Protein AF-A0A3M7HKZ9-F1 (afdb_monomer)

pLDDT: mean 71.62, std 13.03, range [44.84, 89.75]

Radius of gyration: 19.52 Å; Cα contacts (8 Å, |Δi|>4): 87; chains: 1; bounding box: 61×34×51 Å

InterPro domains:
  IPR010699 Protein of unknown function DUF1275 [PF06912] (2-138)

Structure (mmCIF, N/CA/C/O backbone):
data_AF-A0A3M7HKZ9-F1
#
_entry.id   AF-A0A3M7HKZ9-F1
#
loop_
_atom_site.group_PDB
_atom_site.id
_atom_site.typ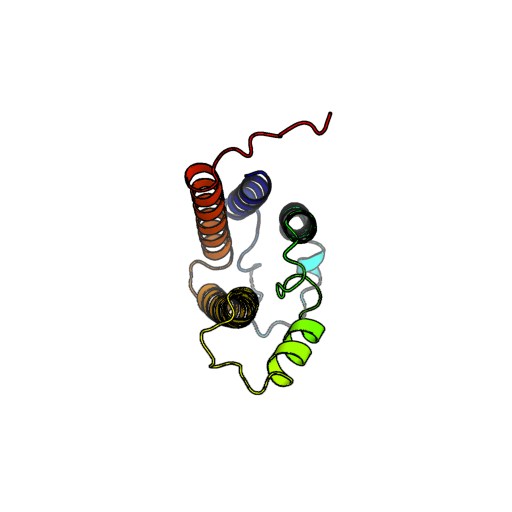e_symbol
_atom_site.label_atom_id
_atom_site.label_alt_id
_atom_site.label_comp_id
_atom_site.label_asym_id
_atom_site.label_entity_id
_atom_site.label_seq_id
_atom_site.pdbx_PDB_ins_code
_atom_site.Cartn_x
_atom_site.Cartn_y
_atom_site.Cartn_z
_atom_site.occupancy
_atom_site.B_iso_or_equiv
_atom_site.auth_seq_id
_atom_site.auth_comp_id
_atom_site.auth_asym_id
_atom_site.auth_atom_id
_atom_site.pdbx_PDB_model_num
ATOM 1 N N . MET A 1 1 ? -11.465 2.543 -6.628 1.00 74.06 1 MET A N 1
ATOM 2 C CA . MET A 1 1 ? -11.365 2.287 -8.085 1.00 74.06 1 MET A CA 1
ATOM 3 C C . MET A 1 1 ? -10.240 3.085 -8.743 1.00 74.06 1 MET A C 1
ATOM 5 O O . MET A 1 1 ? -9.377 2.465 -9.343 1.00 74.06 1 MET A O 1
ATOM 9 N N . ILE A 1 2 ? -10.164 4.410 -8.552 1.00 82.31 2 ILE A N 1
ATOM 10 C CA . ILE A 1 2 ? -9.102 5.270 -9.128 1.00 82.31 2 ILE A CA 1
ATOM 11 C C . ILE A 1 2 ? -7.675 4.767 -8.813 1.00 82.31 2 ILE A C 1
ATOM 13 O O . ILE A 1 2 ? -6.832 4.689 -9.697 1.00 82.31 2 ILE A O 1
ATOM 17 N N . GLN A 1 3 ? -7.416 4.331 -7.575 1.00 84.62 3 GLN A N 1
ATOM 18 C CA . GLN A 1 3 ? -6.120 3.750 -7.186 1.00 84.62 3 GLN A CA 1
ATOM 19 C C . GLN A 1 3 ? -5.728 2.499 -7.990 1.00 84.62 3 GLN A C 1
ATOM 21 O O . GLN A 1 3 ? -4.552 2.308 -8.273 1.00 84.62 3 GLN A O 1
ATOM 26 N N . ALA A 1 4 ? -6.693 1.634 -8.320 1.00 82.38 4 ALA A N 1
ATOM 27 C CA . ALA A 1 4 ? -6.429 0.421 -9.091 1.00 82.38 4 ALA A CA 1
ATOM 28 C C . 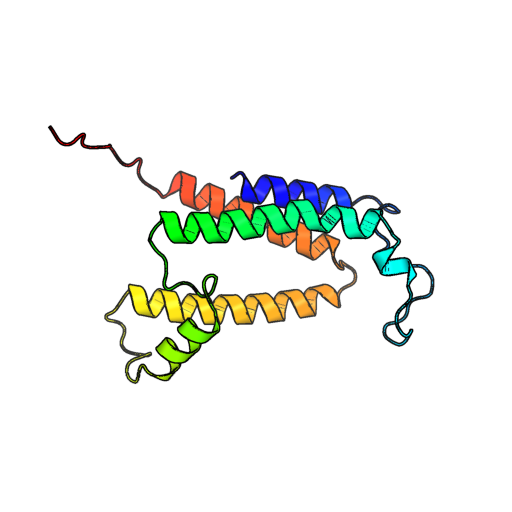ALA A 1 4 ? -6.124 0.766 -10.555 1.00 82.38 4 ALA A C 1
ATOM 30 O O . ALA A 1 4 ? -5.248 0.151 -11.145 1.00 82.38 4 ALA A O 1
ATOM 31 N N . LEU A 1 5 ? -6.770 1.800 -11.104 1.00 84.06 5 LEU A N 1
ATOM 32 C CA . LEU A 1 5 ? -6.514 2.285 -12.462 1.00 84.06 5 LEU A CA 1
ATOM 33 C C . LEU A 1 5 ? -5.076 2.794 -12.630 1.00 84.06 5 LEU A C 1
ATOM 35 O O . LEU A 1 5 ? -4.412 2.414 -13.589 1.00 84.06 5 LEU A O 1
ATOM 39 N N . PHE A 1 6 ? -4.559 3.574 -11.675 1.00 83.44 6 PHE A N 1
ATOM 40 C CA . PHE A 1 6 ? -3.154 4.006 -11.699 1.00 83.44 6 PHE A CA 1
ATOM 41 C C . PHE A 1 6 ? -2.168 2.834 -11.597 1.00 83.44 6 PHE A C 1
ATOM 43 O O . PHE A 1 6 ? -1.117 2.858 -12.231 1.00 83.44 6 PHE A O 1
ATOM 50 N N . LEU A 1 7 ? -2.519 1.792 -10.840 1.00 83.38 7 LEU A N 1
ATOM 51 C CA . LEU A 1 7 ? -1.707 0.580 -10.699 1.00 83.38 7 LEU A CA 1
ATOM 52 C C . LEU A 1 7 ? -1.712 -0.277 -11.973 1.00 83.38 7 LEU A C 1
ATOM 54 O O . LEU A 1 7 ? -0.669 -0.785 -12.365 1.00 83.38 7 LEU A O 1
ATOM 58 N N . ILE A 1 8 ? -2.862 -0.396 -12.641 1.00 84.25 8 ILE A N 1
ATOM 59 C CA . ILE A 1 8 ? -2.987 -1.076 -13.939 1.00 84.25 8 ILE A CA 1
ATOM 60 C C . ILE A 1 8 ? -2.211 -0.310 -15.012 1.00 84.25 8 ILE A C 1
ATOM 62 O O . ILE A 1 8 ? -1.514 -0.928 -15.805 1.00 84.25 8 ILE A O 1
ATOM 66 N N . LEU A 1 9 ? -2.276 1.024 -15.014 1.00 83.38 9 LEU A N 1
ATOM 67 C CA . LEU A 1 9 ? -1.484 1.860 -15.918 1.00 83.38 9 LEU A CA 1
ATOM 68 C C . LEU A 1 9 ? 0.019 1.647 -15.683 1.00 83.38 9 LEU A C 1
ATOM 70 O O . LEU A 1 9 ? 0.764 1.458 -16.639 1.00 83.38 9 LEU A O 1
ATOM 74 N N . ALA A 1 10 ? 0.457 1.605 -14.423 1.00 79.94 10 ALA A N 1
ATOM 75 C CA . ALA A 1 10 ? 1.839 1.293 -14.063 1.00 79.94 10 ALA A CA 1
ATOM 76 C C . ALA A 1 10 ? 2.260 -0.122 -14.519 1.00 79.94 10 ALA A C 1
ATOM 78 O O . ALA A 1 10 ? 3.336 -0.286 -15.087 1.00 79.94 10 ALA A O 1
ATOM 79 N N . ALA A 1 11 ? 1.403 -1.133 -14.339 1.00 78.94 11 ALA A N 1
ATOM 80 C CA . ALA A 1 11 ? 1.653 -2.500 -14.806 1.00 78.94 11 ALA A CA 1
ATOM 81 C C . ALA A 1 11 ? 1.723 -2.586 -16.342 1.00 78.94 11 ALA A C 1
ATOM 83 O O . ALA A 1 11 ? 2.626 -3.212 -16.893 1.00 78.94 11 ALA A O 1
ATOM 84 N N . ALA A 1 12 ? 0.815 -1.899 -17.039 1.00 78.62 12 ALA A N 1
ATOM 85 C CA . ALA A 1 12 ? 0.771 -1.843 -18.496 1.00 78.62 12 ALA A CA 1
ATOM 86 C C . ALA A 1 12 ? 1.987 -1.123 -19.097 1.00 78.62 12 ALA A C 1
ATOM 88 O O . ALA A 1 12 ? 2.433 -1.499 -20.173 1.00 78.62 12 ALA A O 1
ATOM 89 N N . LEU A 1 13 ? 2.552 -0.127 -18.404 1.00 73.06 13 LEU A N 1
ATOM 90 C CA . LEU A 1 13 ? 3.810 0.517 -18.800 1.00 73.06 13 LEU A CA 1
ATOM 91 C C . LEU A 1 13 ? 5.039 -0.372 -18.564 1.00 73.06 13 LEU A C 1
ATOM 93 O O . LEU A 1 13 ? 6.037 -0.214 -19.261 1.00 73.06 13 LEU A O 1
ATOM 97 N N . ALA A 1 14 ? 4.970 -1.292 -17.599 1.00 68.44 14 ALA A N 1
ATOM 98 C CA . ALA A 1 14 ? 6.061 -2.207 -17.276 1.00 68.44 14 ALA A CA 1
ATOM 99 C C . ALA A 1 14 ? 6.094 -3.475 -18.145 1.00 68.44 14 ALA A C 1
ATOM 101 O O . ALA A 1 14 ? 7.142 -4.091 -18.224 1.00 68.44 14 ALA A O 1
ATOM 102 N N . THR A 1 15 ? 4.979 -3.844 -18.786 1.00 69.62 15 THR A N 1
ATOM 103 C CA . THR A 1 15 ? 4.819 -5.093 -19.568 1.00 69.62 15 THR A CA 1
ATOM 104 C C . THR A 1 15 ? 5.541 -5.127 -20.938 1.00 69.62 15 THR A C 1
ATOM 106 O O . THR A 1 15 ? 5.896 -6.213 -21.382 1.00 69.62 15 THR A O 1
ATOM 109 N N . PRO A 1 16 ? 5.735 -4.018 -21.686 1.00 67.50 16 PRO A N 1
ATOM 110 C CA . PRO A 1 16 ? 6.367 -4.096 -23.004 1.00 67.50 16 PRO A CA 1
ATOM 111 C C . PRO A 1 16 ? 7.883 -4.337 -22.919 1.00 67.50 16 PRO A C 1
ATOM 113 O O . PRO A 1 16 ? 8.621 -3.498 -22.387 1.00 67.50 16 PRO A O 1
ATOM 116 N N . ASP A 1 17 ? 8.343 -5.432 -23.536 1.00 51.50 17 ASP A N 1
ATOM 117 C CA . ASP A 1 17 ? 9.758 -5.784 -23.696 1.00 51.50 17 ASP A CA 1
ATOM 118 C C . ASP A 1 17 ? 10.542 -4.629 -24.348 1.00 51.50 17 ASP A C 1
ATOM 120 O O . ASP A 1 17 ? 10.409 -4.339 -25.539 1.00 51.50 17 ASP A O 1
ATOM 124 N N . GLY A 1 18 ? 11.355 -3.929 -23.549 1.00 53.16 18 GLY A N 1
ATOM 125 C CA . GLY A 1 18 ? 12.231 -2.838 -24.001 1.00 53.16 18 GLY A CA 1
ATOM 126 C C . GLY A 1 18 ? 11.869 -1.433 -23.504 1.00 53.16 18 GLY A C 1
ATOM 127 O O . GLY A 1 18 ? 12.651 -0.496 -23.714 1.00 53.16 18 GLY A O 1
ATOM 128 N N . LEU A 1 19 ? 10.736 -1.248 -22.814 1.00 53.12 19 LEU A N 1
ATOM 129 C CA . LEU A 1 19 ? 10.450 0.014 -22.123 1.00 53.12 19 LEU A CA 1
ATOM 130 C C . LEU A 1 19 ? 11.107 0.054 -20.744 1.00 53.12 19 LEU A C 1
ATOM 132 O O . LEU A 1 19 ? 11.801 1.017 -20.484 1.00 53.12 19 LEU A O 1
ATOM 136 N N . ILE A 1 20 ? 11.028 -0.973 -19.902 1.00 53.62 20 ILE A N 1
ATOM 137 C CA . ILE A 1 20 ? 11.714 -0.969 -18.599 1.00 53.62 20 ILE A CA 1
ATOM 138 C C . ILE A 1 20 ? 12.666 -2.165 -18.558 1.00 53.62 20 ILE A C 1
ATOM 140 O O . ILE A 1 20 ? 12.198 -3.298 -18.491 1.00 53.62 20 ILE A O 1
ATOM 144 N N . PRO A 1 21 ? 13.996 -1.961 -18.625 1.00 55.09 21 PRO A N 1
ATOM 145 C CA . PRO A 1 21 ? 14.937 -3.056 -18.455 1.00 55.09 21 PRO A CA 1
ATOM 146 C C . PRO A 1 21 ? 14.775 -3.627 -17.043 1.00 55.09 21 PRO A C 1
ATOM 148 O O . PRO A 1 21 ? 15.223 -3.029 -16.069 1.00 55.09 21 PRO A O 1
ATOM 151 N N . GLN A 1 22 ? 14.144 -4.797 -16.931 1.00 54.44 22 GLN A N 1
ATOM 152 C CA . GLN A 1 22 ? 14.123 -5.590 -15.693 1.00 54.44 22 GLN A CA 1
ATOM 153 C C . GLN A 1 22 ? 15.541 -6.044 -15.302 1.00 54.44 22 GLN A C 1
ATOM 155 O O . GLN A 1 22 ? 15.808 -6.391 -14.154 1.00 54.44 22 GLN A O 1
ATOM 160 N N . ASN A 1 23 ? 16.451 -6.014 -16.281 1.00 53.78 23 ASN A N 1
ATOM 161 C CA . ASN A 1 23 ? 17.882 -6.205 -16.146 1.00 53.78 23 ASN A CA 1
ATOM 162 C C . ASN A 1 23 ? 18.588 -5.351 -17.224 1.00 53.78 23 ASN A C 1
ATOM 164 O O . ASN A 1 23 ? 18.701 -5.802 -18.369 1.00 53.78 23 ASN A O 1
ATOM 168 N N . PRO A 1 24 ? 18.996 -4.100 -16.934 1.00 51.50 24 PRO A N 1
ATOM 169 C CA . PRO A 1 24 ? 19.810 -3.315 -17.859 1.00 51.50 24 PRO A CA 1
ATOM 170 C C . PRO A 1 24 ? 21.059 -4.130 -18.201 1.00 51.50 24 PRO A C 1
ATOM 172 O O . PRO A 1 24 ? 21.725 -4.635 -17.294 1.00 51.50 24 PRO A O 1
ATOM 175 N N . GLY A 1 25 ? 21.330 -4.325 -19.493 1.00 44.84 25 GLY A N 1
ATOM 176 C CA . GLY A 1 25 ? 22.360 -5.242 -19.984 1.00 44.84 25 GLY A CA 1
ATOM 177 C C . GLY A 1 25 ? 23.670 -5.153 -19.194 1.00 44.84 25 GLY A C 1
ATOM 178 O O . GLY A 1 25 ? 24.379 -4.158 -19.274 1.00 44.84 25 GLY A O 1
ATOM 179 N N . GLY A 1 26 ? 23.978 -6.204 -18.426 1.00 50.09 26 GLY A N 1
ATOM 180 C CA . GLY A 1 26 ? 25.235 -6.337 -17.677 1.00 50.09 26 GLY A CA 1
ATOM 181 C C . GLY A 1 26 ? 25.213 -5.896 -16.209 1.00 50.09 26 GLY A C 1
ATOM 182 O O . GLY A 1 26 ? 26.233 -6.035 -15.536 1.00 50.09 26 GLY A O 1
ATOM 183 N N . THR A 1 27 ? 24.087 -5.420 -15.673 1.00 53.22 27 THR A N 1
ATOM 184 C CA . THR A 1 27 ? 24.003 -5.014 -14.258 1.00 53.22 27 THR A CA 1
ATOM 185 C C . THR A 1 27 ? 23.652 -6.197 -13.351 1.00 53.22 27 THR A C 1
ATOM 187 O O . THR A 1 27 ? 22.498 -6.530 -13.106 1.00 53.22 27 THR A O 1
ATOM 190 N N . SER A 1 28 ? 24.681 -6.891 -12.860 1.00 50.38 28 SER A N 1
ATOM 191 C CA . SER A 1 28 ? 24.522 -7.917 -11.823 1.00 50.38 28 SER A CA 1
ATOM 192 C C . SER A 1 28 ? 24.261 -7.261 -10.459 1.00 50.38 28 SER A C 1
ATOM 194 O O . SER A 1 28 ? 24.603 -6.103 -10.239 1.00 50.38 28 SER A O 1
ATOM 196 N N . ARG A 1 29 ? 23.719 -7.999 -9.484 1.00 53.19 29 ARG A N 1
ATOM 197 C CA . ARG A 1 29 ? 23.502 -7.504 -8.100 1.00 53.19 29 ARG A CA 1
ATOM 198 C C . ARG A 1 29 ? 24.785 -6.988 -7.418 1.00 53.19 29 ARG A C 1
ATOM 200 O O . ARG A 1 29 ? 24.681 -6.309 -6.403 1.00 53.19 29 ARG A O 1
ATOM 207 N N . ASP A 1 30 ? 25.947 -7.296 -7.995 1.00 52.56 30 ASP A N 1
ATOM 208 C CA . ASP A 1 30 ? 27.284 -6.869 -7.572 1.00 52.56 30 ASP A CA 1
ATOM 209 C C . ASP A 1 30 ? 27.835 -5.641 -8.321 1.00 52.56 30 ASP A C 1
ATOM 211 O O . ASP A 1 30 ? 28.897 -5.142 -7.955 1.00 52.56 30 ASP A O 1
ATOM 215 N N . THR A 1 31 ? 27.169 -5.133 -9.368 1.00 53.34 31 THR A N 1
ATOM 216 C CA . THR A 1 31 ? 27.653 -3.923 -10.057 1.00 53.34 31 THR A CA 1
ATOM 217 C C . THR A 1 31 ? 27.346 -2.677 -9.221 1.00 53.34 31 THR A C 1
ATOM 219 O O . THR A 1 31 ? 26.169 -2.395 -8.974 1.00 53.34 31 THR A O 1
ATOM 222 N N . PRO A 1 32 ? 28.362 -1.908 -8.779 1.00 49.19 32 PRO A N 1
ATOM 223 C CA . PRO A 1 32 ? 28.140 -0.710 -7.987 1.00 49.19 32 PRO A CA 1
ATOM 224 C C . PRO A 1 32 ? 27.505 0.373 -8.859 1.00 49.19 32 PRO A C 1
ATOM 226 O O . PRO A 1 32 ? 28.131 0.871 -9.788 1.00 49.19 32 PRO A O 1
ATOM 229 N N . ASN A 1 33 ? 26.263 0.721 -8.524 1.00 56.03 33 ASN A N 1
ATOM 230 C CA . ASN A 1 33 ? 25.585 1.973 -8.860 1.00 56.03 33 ASN A CA 1
ATOM 231 C C . ASN A 1 33 ? 25.819 2.479 -10.304 1.00 56.03 33 ASN A C 1
ATOM 233 O O . ASN A 1 33 ? 26.556 3.449 -10.494 1.00 56.03 33 ASN A O 1
ATOM 237 N N . PRO A 1 34 ? 25.197 1.862 -11.327 1.00 54.94 34 PRO A N 1
ATOM 238 C CA . PRO A 1 34 ? 25.207 2.429 -12.667 1.00 54.94 34 PRO A CA 1
ATOM 239 C C . PRO A 1 34 ? 24.415 3.750 -12.626 1.00 54.94 34 PRO A C 1
ATOM 241 O O . PRO A 1 34 ? 23.209 3.714 -12.358 1.00 54.94 34 PRO A O 1
ATOM 244 N N . PRO A 1 35 ? 25.032 4.920 -12.884 1.00 53.66 35 PRO A N 1
ATOM 245 C CA . PRO A 1 35 ? 24.318 6.203 -12.914 1.00 53.66 35 PRO A CA 1
ATOM 246 C C . PRO A 1 35 ? 23.179 6.227 -13.954 1.00 53.66 35 PRO A C 1
ATOM 248 O O . PRO A 1 35 ? 22.234 7.003 -13.827 1.00 53.66 35 PRO A O 1
ATOM 251 N N . GLU A 1 36 ? 23.197 5.299 -14.915 1.00 54.69 36 GLU A N 1
ATOM 252 C CA . GLU A 1 36 ? 22.158 5.118 -15.930 1.00 54.69 36 GLU A CA 1
ATOM 253 C C . GLU A 1 36 ? 20.776 4.731 -15.376 1.00 54.69 36 GLU A C 1
ATOM 255 O O . GLU A 1 36 ? 19.776 4.958 -16.053 1.00 54.69 36 GLU A O 1
ATOM 260 N N . VAL A 1 37 ? 20.648 4.164 -14.168 1.00 58.12 37 VAL A N 1
ATOM 261 C CA . VAL A 1 37 ? 19.325 3.731 -13.657 1.00 58.12 37 VAL A CA 1
ATOM 262 C C . VAL A 1 37 ? 18.403 4.930 -13.394 1.00 58.12 37 VAL A C 1
ATOM 264 O O . VAL A 1 37 ? 17.201 4.853 -13.648 1.00 58.12 37 VAL A O 1
ATOM 267 N N . ILE A 1 38 ? 18.966 6.052 -12.930 1.00 54.94 38 ILE A N 1
ATOM 268 C CA . ILE A 1 38 ? 18.227 7.304 -12.696 1.00 54.94 38 ILE A CA 1
ATOM 269 C C . ILE A 1 38 ? 18.040 8.081 -14.010 1.00 54.94 38 ILE A C 1
ATOM 271 O O . ILE A 1 38 ? 16.997 8.701 -14.208 1.00 54.94 38 ILE A O 1
ATOM 275 N N . GLU A 1 39 ? 19.014 8.030 -14.925 1.00 54.69 39 GLU A N 1
ATOM 276 C CA . GLU A 1 39 ? 18.932 8.714 -16.227 1.00 54.69 39 GLU A CA 1
ATOM 277 C C . GLU A 1 39 ? 17.971 8.031 -17.211 1.00 54.69 39 GLU A C 1
ATOM 279 O O . GLU A 1 39 ? 17.481 8.653 -18.157 1.00 54.69 39 GLU A O 1
ATOM 284 N N . ASN A 1 40 ? 17.623 6.765 -16.967 1.00 62.66 40 ASN A N 1
ATOM 285 C CA . ASN A 1 40 ? 16.598 6.066 -17.725 1.00 62.66 40 ASN A CA 1
ATOM 286 C C . ASN A 1 40 ? 15.203 6.624 -17.397 1.00 62.66 40 ASN A C 1
ATOM 288 O O . ASN A 1 40 ? 14.480 6.116 -16.538 1.00 62.66 40 ASN A O 1
ATOM 292 N N . MET A 1 41 ? 14.786 7.625 -18.181 1.00 63.81 41 MET A N 1
ATOM 293 C CA . MET A 1 41 ? 13.439 8.222 -18.205 1.00 63.81 41 MET A CA 1
ATOM 294 C C . MET A 1 41 ? 12.318 7.173 -18.125 1.00 63.81 41 MET A C 1
ATOM 296 O O . MET A 1 41 ? 11.271 7.395 -17.520 1.00 63.81 41 MET A O 1
ATOM 300 N N . LYS A 1 42 ? 12.554 5.997 -18.708 1.00 64.19 42 LYS A N 1
ATOM 301 C CA . LYS A 1 42 ? 11.617 4.880 -18.702 1.00 64.19 42 LYS A CA 1
ATOM 302 C C . LYS A 1 42 ? 11.377 4.284 -17.306 1.00 64.19 42 LYS A C 1
ATOM 304 O O . LYS A 1 42 ? 10.229 4.029 -16.960 1.00 64.19 42 LYS A O 1
ATOM 309 N N . ILE A 1 43 ? 12.414 4.127 -16.482 1.00 66.94 43 ILE A N 1
ATOM 310 C CA . ILE A 1 43 ? 12.289 3.630 -15.100 1.00 66.94 43 ILE A CA 1
ATOM 311 C C . ILE A 1 43 ? 11.582 4.682 -14.237 1.00 66.94 43 ILE A C 1
ATOM 313 O O . ILE A 1 43 ? 10.662 4.370 -13.479 1.00 66.94 43 ILE A O 1
ATOM 317 N N . VAL A 1 44 ? 11.949 5.954 -14.414 1.00 72.19 44 VAL A N 1
ATOM 318 C CA . VAL A 1 44 ? 11.350 7.086 -13.690 1.00 72.19 44 VAL A CA 1
ATOM 319 C C . VAL A 1 44 ? 9.867 7.264 -14.032 1.00 72.19 44 VAL A C 1
ATOM 321 O O . VAL A 1 44 ? 9.086 7.650 -13.164 1.00 72.19 44 VAL A O 1
ATOM 324 N N . SER A 1 45 ? 9.443 6.918 -15.253 1.00 78.38 45 SER A N 1
ATOM 325 C CA . SER A 1 45 ? 8.043 7.037 -15.689 1.00 78.38 45 SER A CA 1
ATOM 326 C C . SER A 1 45 ? 7.044 6.224 -14.849 1.00 78.38 45 SER A C 1
ATOM 328 O O . SER A 1 45 ? 5.863 6.570 -14.792 1.00 78.38 45 SER A O 1
ATOM 330 N N . LEU A 1 46 ? 7.513 5.193 -14.136 1.00 77.25 46 LEU A N 1
ATOM 331 C CA . LEU A 1 46 ? 6.696 4.361 -13.252 1.00 77.25 46 LEU A CA 1
ATOM 332 C C . LEU A 1 46 ? 6.411 5.027 -11.891 1.00 77.25 46 LEU A C 1
ATOM 334 O O . LEU A 1 46 ? 5.412 4.721 -11.239 1.00 77.25 46 LEU A O 1
ATOM 338 N N . ILE A 1 47 ? 7.266 5.954 -11.452 1.00 82.62 47 ILE A N 1
ATOM 339 C CA . ILE A 1 47 ? 7.189 6.564 -10.117 1.00 82.62 47 ILE A CA 1
ATOM 340 C C . ILE A 1 47 ? 5.920 7.420 -9.944 1.00 82.62 47 ILE A C 1
ATOM 342 O O . ILE A 1 47 ? 5.230 7.226 -8.939 1.00 82.62 47 ILE A O 1
ATOM 346 N N . PRO A 1 48 ? 5.543 8.321 -10.879 1.00 87.00 48 PRO A N 1
ATOM 347 C CA . PRO A 1 48 ? 4.356 9.158 -10.722 1.00 87.00 48 PRO A CA 1
ATOM 348 C C . PRO A 1 48 ? 3.048 8.382 -10.480 1.00 87.00 48 PRO A C 1
ATOM 350 O O . PRO A 1 48 ? 2.390 8.672 -9.477 1.00 87.00 48 PRO A O 1
ATOM 353 N N . PRO A 1 49 ? 2.638 7.387 -11.301 1.00 86.00 49 PRO A N 1
ATOM 354 C CA . PRO A 1 49 ? 1.376 6.678 -11.070 1.00 86.00 49 PRO A CA 1
ATOM 355 C C . PRO A 1 49 ? 1.368 5.893 -9.749 1.00 86.00 49 PRO A C 1
ATOM 357 O O . PRO A 1 49 ? 0.348 5.874 -9.054 1.00 86.00 49 PRO A O 1
ATOM 360 N N . LEU A 1 50 ? 2.502 5.305 -9.353 1.00 86.88 50 LEU A N 1
ATOM 361 C CA . LEU A 1 50 ? 2.634 4.618 -8.064 1.00 86.88 50 LEU A CA 1
ATOM 362 C C . LEU A 1 50 ? 2.554 5.595 -6.878 1.00 86.88 50 LEU A C 1
ATOM 364 O O . LEU A 1 50 ? 1.886 5.309 -5.883 1.00 86.88 50 LEU A O 1
ATOM 368 N N . ALA A 1 51 ? 3.178 6.769 -6.991 1.00 87.75 51 ALA A N 1
ATOM 369 C CA . ALA A 1 51 ? 3.129 7.810 -5.967 1.00 87.75 51 ALA A CA 1
ATOM 370 C C . ALA A 1 51 ? 1.715 8.390 -5.800 1.00 87.75 51 ALA A C 1
ATOM 372 O O . ALA A 1 51 ? 1.239 8.557 -4.677 1.00 87.75 51 ALA A O 1
ATOM 373 N N . PHE A 1 52 ? 0.996 8.638 -6.900 1.00 88.44 52 PHE A N 1
ATOM 374 C CA . PHE A 1 52 ? -0.398 9.082 -6.827 1.00 88.44 52 PHE A CA 1
ATOM 375 C C . PHE A 1 52 ? -1.289 8.033 -6.159 1.00 88.44 52 PHE A C 1
ATOM 377 O O . PHE A 1 52 ? -2.100 8.364 -5.292 1.00 88.44 52 PHE A O 1
ATOM 384 N N . GLN A 1 53 ? -1.117 6.756 -6.502 1.00 89.25 53 GLN A N 1
ATOM 385 C CA . GLN A 1 53 ? -1.873 5.666 -5.891 1.00 89.25 53 GLN A CA 1
ATOM 386 C C . GLN A 1 53 ? -1.671 5.593 -4.366 1.00 89.25 53 GLN A C 1
ATOM 388 O O . GLN A 1 53 ? -2.654 5.398 -3.638 1.00 89.25 53 GLN A O 1
ATOM 393 N N . SER A 1 54 ? -0.441 5.784 -3.880 1.00 86.56 54 SER A N 1
ATOM 394 C CA . SER A 1 54 ? -0.129 5.712 -2.449 1.00 86.56 54 SER A CA 1
ATOM 395 C C . SER A 1 54 ? -0.652 6.938 -1.695 1.00 86.56 54 SER A C 1
ATOM 397 O O . SER A 1 54 ? -1.252 6.798 -0.626 1.00 86.56 54 SER A O 1
ATOM 399 N N . GLY A 1 55 ? -0.564 8.129 -2.297 1.00 86.88 55 GLY A N 1
ATOM 400 C CA . GLY A 1 55 ? -1.144 9.360 -1.754 1.00 86.88 55 GLY A CA 1
ATOM 401 C C . GLY A 1 55 ? -2.664 9.274 -1.577 1.00 86.88 55 GLY A C 1
ATOM 402 O O . GLY A 1 55 ? -3.189 9.598 -0.508 1.00 86.88 55 GLY A O 1
ATOM 403 N N . ILE A 1 56 ? -3.384 8.753 -2.578 1.00 87.69 56 ILE A N 1
ATOM 404 C CA . ILE A 1 56 ? -4.841 8.567 -2.487 1.00 87.69 56 ILE A CA 1
ATOM 405 C C . ILE A 1 56 ? -5.179 7.553 -1.386 1.00 87.69 56 ILE A C 1
ATOM 407 O O . ILE A 1 56 ? -6.196 7.710 -0.714 1.00 87.69 56 ILE A O 1
ATOM 411 N N . GLN A 1 57 ? -4.358 6.519 -1.164 1.00 86.31 57 GLN A N 1
ATOM 412 C CA . GLN A 1 57 ? -4.584 5.534 -0.095 1.00 86.31 57 GLN A CA 1
ATOM 413 C C . GLN A 1 57 ? -4.499 6.168 1.294 1.00 86.31 57 GLN A C 1
ATOM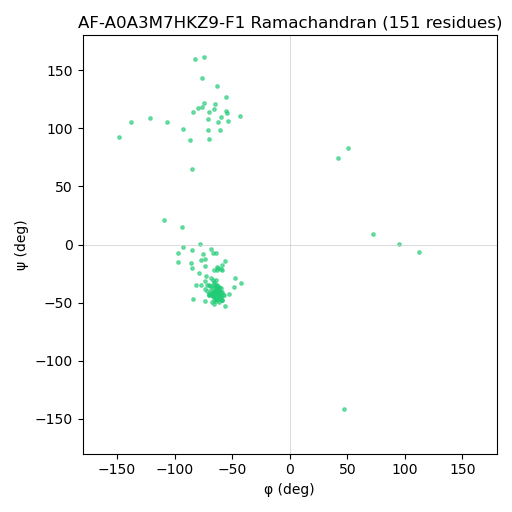 415 O O . GLN A 1 57 ? -5.373 5.924 2.128 1.00 86.31 57 GLN A O 1
ATOM 420 N N . ILE A 1 58 ? -3.505 7.028 1.510 1.00 86.19 58 ILE A N 1
ATOM 421 C CA . ILE A 1 58 ? -3.336 7.773 2.761 1.00 86.19 58 ILE A CA 1
ATOM 422 C C . ILE A 1 58 ? -4.522 8.723 2.982 1.00 86.19 58 ILE A C 1
ATOM 424 O O . ILE A 1 58 ? -5.132 8.71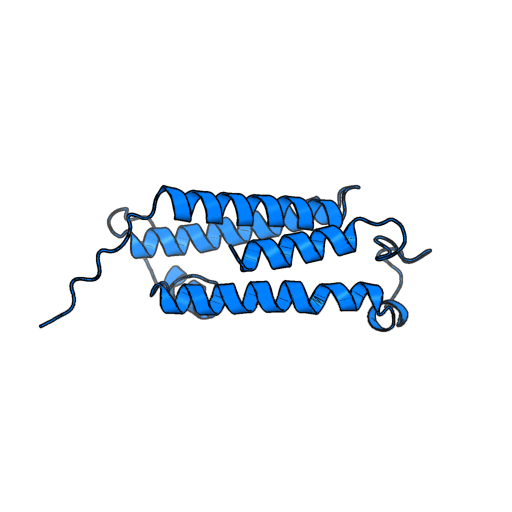3 4.053 1.00 86.19 58 ILE A O 1
ATOM 428 N N . ALA A 1 59 ? -4.901 9.499 1.961 1.00 86.88 59 ALA A N 1
ATOM 429 C CA . ALA A 1 59 ? -6.041 10.414 2.040 1.00 86.88 59 ALA A CA 1
ATOM 430 C C . ALA A 1 59 ? -7.356 9.669 2.330 1.00 86.88 59 ALA A C 1
ATOM 432 O O . ALA A 1 59 ? -8.113 10.054 3.219 1.00 86.88 59 ALA A O 1
ATOM 433 N N . THR A 1 60 ? -7.588 8.549 1.639 1.00 84.50 60 THR A N 1
ATOM 434 C CA . THR A 1 60 ? -8.785 7.710 1.805 1.00 84.50 60 THR A CA 1
ATOM 435 C C . THR A 1 60 ? -8.867 7.138 3.222 1.00 84.50 60 THR A C 1
ATOM 437 O O . THR A 1 60 ? -9.923 7.190 3.843 1.00 84.50 60 THR A O 1
ATOM 440 N N . SER A 1 61 ? -7.754 6.658 3.788 1.00 81.94 61 SER A N 1
ATOM 441 C CA . SER A 1 61 ? -7.731 6.142 5.166 1.00 81.94 61 SER A CA 1
ATOM 442 C C . SER A 1 61 ? -8.110 7.193 6.204 1.00 81.94 61 SER A C 1
ATOM 444 O O . SER A 1 61 ? -8.775 6.876 7.189 1.00 81.94 61 SER A O 1
ATOM 446 N N . ARG A 1 62 ? -7.695 8.446 5.983 1.00 79.81 62 ARG A N 1
ATOM 447 C CA . ARG A 1 62 ? -8.061 9.569 6.853 1.00 79.81 62 ARG A CA 1
ATOM 448 C C . ARG A 1 62 ? -9.540 9.923 6.714 1.00 79.81 62 ARG A C 1
ATOM 450 O O . ARG A 1 62 ? -10.198 10.097 7.732 1.00 79.81 62 ARG A O 1
ATOM 457 N N . LEU A 1 63 ? -10.066 9.958 5.487 1.00 80.94 63 LEU A N 1
ATOM 458 C CA . LEU A 1 63 ? -11.485 10.231 5.222 1.00 80.94 63 LEU A CA 1
ATOM 459 C C . LEU A 1 63 ? -12.417 9.175 5.834 1.00 80.94 63 LEU A C 1
ATOM 461 O O . LEU A 1 63 ? -13.460 9.524 6.372 1.00 80.94 63 LEU A O 1
ATOM 465 N N . LEU A 1 64 ? -12.028 7.897 5.814 1.00 75.12 64 LEU A N 1
ATOM 466 C CA . LEU A 1 64 ? -12.783 6.806 6.448 1.00 75.12 64 LEU A CA 1
ATOM 467 C C . LEU A 1 64 ? -12.608 6.731 7.979 1.00 75.12 64 LEU A C 1
ATOM 469 O O . LEU A 1 64 ? -13.168 5.843 8.618 1.00 75.12 64 LEU A O 1
ATOM 473 N N . GLY A 1 65 ? -11.820 7.626 8.587 1.00 71.50 65 GLY A N 1
ATOM 474 C CA . GLY A 1 65 ? -11.588 7.645 10.034 1.00 71.50 65 GLY A CA 1
ATOM 475 C C . GLY A 1 65 ? -10.698 6.507 10.554 1.00 71.50 65 GLY A C 1
ATOM 476 O O . GLY A 1 65 ? -10.542 6.348 11.766 1.00 71.50 65 GLY A O 1
ATOM 477 N N . PHE A 1 66 ? -10.065 5.728 9.671 1.00 71.38 66 PHE A N 1
ATOM 478 C CA . PHE A 1 66 ? -9.126 4.667 10.041 1.00 71.38 66 PHE A CA 1
ATOM 479 C C . PHE A 1 66 ? -7.719 5.232 10.254 1.00 71.38 66 PHE A C 1
ATOM 481 O O . PHE A 1 66 ? -6.780 4.929 9.518 1.00 71.38 66 PHE A O 1
ATOM 488 N N . ASN A 1 67 ? -7.565 6.079 11.271 1.00 64.12 67 ASN A N 1
ATOM 489 C CA . ASN A 1 67 ? -6.286 6.735 11.561 1.00 64.12 67 ASN A CA 1
ATOM 490 C C . ASN A 1 67 ? -5.268 5.811 12.260 1.00 64.12 67 ASN A C 1
ATOM 492 O O . ASN A 1 67 ? -4.088 6.122 12.337 1.00 64.12 67 ASN A O 1
ATOM 496 N N . GLU A 1 68 ? -5.735 4.664 12.749 1.00 63.22 68 GLU A N 1
ATOM 497 C CA . GLU A 1 68 ? -4.955 3.644 13.461 1.00 63.22 68 GLU A CA 1
ATOM 498 C C . GLU A 1 68 ? -4.236 2.648 12.536 1.00 63.22 68 GLU A C 1
ATOM 500 O O . GLU A 1 68 ? -3.513 1.771 13.010 1.00 63.22 68 GLU A O 1
ATOM 505 N N . LEU A 1 69 ? -4.457 2.740 11.220 1.00 72.06 69 LEU A N 1
ATOM 506 C CA . LEU A 1 69 ? -3.814 1.855 10.255 1.00 72.06 69 LEU A CA 1
ATOM 507 C C . LEU A 1 69 ? -2.346 2.260 10.041 1.00 72.06 69 LEU A C 1
ATOM 509 O O . LEU A 1 69 ? -2.044 3.452 9.956 1.00 72.06 69 LEU A O 1
ATOM 513 N N . PRO A 1 70 ? -1.433 1.287 9.850 1.00 70.00 70 PRO A N 1
ATOM 514 C CA . PRO A 1 70 ? 0.011 1.533 9.768 1.00 70.00 70 PRO A CA 1
ATOM 515 C C . PRO A 1 70 ? 0.448 2.402 8.572 1.00 70.00 70 PRO A C 1
ATOM 517 O O . PRO A 1 70 ? 1.600 2.807 8.492 1.00 70.00 70 PRO A O 1
ATOM 520 N N . ILE A 1 71 ? -0.463 2.732 7.657 1.00 71.56 71 ILE A N 1
ATOM 521 C CA . ILE A 1 71 ? -0.245 3.690 6.562 1.00 71.56 71 ILE A CA 1
ATOM 522 C C . ILE A 1 71 ? -0.023 5.129 7.047 1.00 71.56 71 ILE A C 1
ATOM 524 O O . ILE A 1 71 ? 0.599 5.915 6.337 1.00 71.56 71 ILE A O 1
ATOM 528 N N . ASN A 1 72 ? -0.466 5.463 8.261 1.00 64.75 72 ASN A N 1
ATOM 529 C CA . ASN A 1 72 ? -0.154 6.726 8.917 1.00 64.75 72 ASN A CA 1
ATOM 530 C C . ASN A 1 72 ? 0.856 6.441 10.034 1.00 64.75 72 ASN A C 1
ATOM 532 O O . ASN A 1 72 ? 0.503 5.890 11.069 1.00 64.75 72 ASN A O 1
ATOM 536 N N . VAL A 1 73 ? 2.124 6.799 9.812 1.00 76.06 73 VAL A N 1
ATOM 537 C CA . VAL A 1 73 ? 3.217 6.699 10.799 1.00 76.06 73 VAL A CA 1
ATOM 538 C C . VAL A 1 73 ? 3.318 5.305 11.447 1.00 76.06 73 VAL A C 1
ATOM 540 O O . VAL A 1 73 ? 2.867 5.084 12.576 1.00 76.06 73 VAL A O 1
ATOM 543 N N . ILE A 1 74 ? 3.988 4.373 10.758 1.00 77.44 74 ILE A N 1
ATOM 544 C CA . ILE A 1 74 ? 4.244 3.002 11.242 1.00 77.44 74 ILE A CA 1
ATOM 545 C C . ILE A 1 74 ? 4.794 2.958 12.674 1.00 77.44 74 ILE A C 1
ATOM 547 O O . ILE A 1 74 ? 4.403 2.093 13.452 1.00 77.44 74 ILE A O 1
ATOM 551 N N . THR A 1 75 ? 5.637 3.922 13.046 1.00 81.75 75 THR A N 1
ATOM 552 C CA . THR A 1 75 ? 6.274 3.994 14.364 1.00 81.75 75 THR A CA 1
ATOM 553 C C . THR A 1 75 ? 5.256 4.183 15.479 1.00 81.75 75 THR A C 1
ATOM 555 O O . THR A 1 75 ? 5.297 3.462 16.468 1.00 81.75 75 THR A O 1
ATOM 558 N N . SER A 1 76 ? 4.294 5.094 15.298 1.00 76.25 76 SER A N 1
ATOM 559 C CA . SER A 1 76 ? 3.230 5.321 16.286 1.00 76.25 76 SER A CA 1
ATOM 560 C C . SER A 1 76 ? 2.370 4.071 16.470 1.00 76.25 76 SER A C 1
ATOM 562 O O . SER A 1 76 ? 2.016 3.700 17.583 1.00 76.25 76 SER A O 1
ATOM 564 N N . THR A 1 77 ? 2.130 3.348 15.375 1.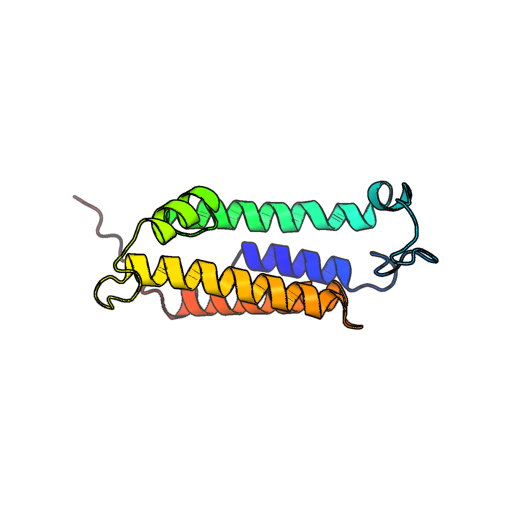00 72.06 77 THR A N 1
ATOM 565 C CA . THR A 1 77 ? 1.396 2.085 15.393 1.00 72.06 77 THR A CA 1
ATOM 566 C C . THR A 1 77 ? 2.151 0.957 16.059 1.00 72.06 77 THR A C 1
ATOM 568 O O . THR A 1 77 ? 1.541 0.172 16.778 1.00 72.06 77 THR A O 1
ATOM 571 N N . TYR A 1 78 ? 3.467 0.914 15.904 1.00 71.38 78 TYR A N 1
ATOM 572 C CA . TYR A 1 78 ? 4.301 -0.046 16.605 1.00 71.38 78 TYR A CA 1
ATOM 573 C C . TYR A 1 78 ? 4.386 0.249 18.110 1.00 71.38 78 TYR A C 1
ATOM 575 O O . TYR A 1 78 ? 4.236 -0.669 18.913 1.00 71.38 78 TYR A O 1
ATOM 583 N N . CYS A 1 79 ? 4.559 1.518 18.499 1.00 72.06 79 CYS A N 1
ATOM 584 C CA . CYS A 1 79 ? 4.587 1.932 19.904 1.00 72.06 79 CYS A CA 1
ATOM 585 C C . CYS A 1 79 ? 3.260 1.641 20.613 1.00 72.06 79 CYS A C 1
ATOM 587 O O . CYS A 1 79 ? 3.267 1.073 21.704 1.00 72.06 79 CYS A O 1
ATOM 589 N N . ASP A 1 80 ? 2.132 1.949 19.974 1.00 70.75 80 ASP A N 1
ATOM 590 C CA . ASP A 1 80 ? 0.816 1.638 20.531 1.00 70.75 80 ASP A CA 1
ATOM 591 C C . ASP A 1 80 ? 0.551 0.125 20.609 1.00 70.75 80 ASP A C 1
ATOM 593 O O . ASP A 1 80 ? -0.178 -0.325 21.488 1.00 70.75 80 ASP A O 1
ATOM 597 N N . LEU A 1 81 ? 1.122 -0.674 19.696 1.00 68.19 81 LEU A N 1
ATOM 598 C CA . LEU A 1 81 ? 0.999 -2.133 19.719 1.00 68.19 81 LEU A CA 1
ATOM 599 C C . LEU A 1 81 ? 1.848 -2.736 20.848 1.00 68.19 81 LEU A C 1
ATOM 601 O O . LEU A 1 81 ? 1.338 -3.527 21.630 1.00 68.19 81 LEU A O 1
ATOM 605 N N . MET A 1 82 ? 3.121 -2.346 20.966 1.00 66.69 82 MET A N 1
ATOM 606 C CA . MET A 1 82 ? 4.031 -2.857 22.001 1.00 66.69 82 MET A CA 1
ATOM 607 C C . MET A 1 82 ? 3.660 -2.411 23.419 1.00 66.69 82 MET A C 1
ATOM 609 O O . MET A 1 82 ? 3.936 -3.138 24.370 1.00 66.69 82 MET A O 1
ATOM 613 N N . GLY A 1 83 ? 3.023 -1.247 23.573 1.00 61.00 83 GLY A N 1
ATOM 614 C CA . GLY A 1 83 ? 2.501 -0.784 24.860 1.00 61.00 83 GLY A CA 1
ATOM 615 C C . GLY A 1 83 ? 1.236 -1.518 25.327 1.00 61.00 83 GLY A C 1
ATOM 616 O O . GLY A 1 83 ? 0.844 -1.375 26.487 1.00 61.00 83 GLY A O 1
ATOM 617 N N . ASP A 1 84 ? 0.584 -2.305 24.463 1.00 62.94 84 ASP A N 1
ATOM 618 C CA . ASP A 1 84 ? -0.678 -2.968 24.788 1.00 62.94 84 ASP A CA 1
ATOM 619 C C . ASP A 1 84 ? -0.462 -4.390 25.339 1.00 62.94 84 ASP A C 1
ATOM 621 O O . ASP A 1 84 ? -0.321 -5.375 24.618 1.00 62.94 84 ASP A O 1
ATOM 625 N N . PHE A 1 85 ? -0.514 -4.527 26.664 1.00 52.88 85 PHE A N 1
ATOM 626 C CA . PHE A 1 85 ? -0.415 -5.820 27.358 1.00 52.88 85 PHE A CA 1
ATOM 627 C C . PHE A 1 85 ? -1.596 -6.777 27.099 1.00 52.88 85 PHE A C 1
ATOM 629 O O . PHE A 1 85 ? -1.561 -7.932 27.523 1.00 52.88 85 PHE A O 1
ATOM 636 N N . LYS A 1 86 ? -2.662 -6.334 26.417 1.00 55.62 86 LYS A N 1
ATOM 637 C CA . LYS A 1 86 ? -3.863 -7.133 26.130 1.00 55.62 86 LYS A CA 1
ATOM 638 C C . LYS A 1 86 ? -3.993 -7.516 24.656 1.00 55.62 86 LYS A C 1
ATOM 640 O O . LYS A 1 86 ? -5.100 -7.859 24.258 1.00 55.62 86 LYS A O 1
ATOM 645 N N . LEU A 1 87 ? -2.929 -7.511 23.851 1.00 52.78 87 LEU A N 1
ATOM 646 C CA . LEU A 1 87 ? -2.968 -7.823 22.408 1.00 52.78 87 LEU A CA 1
ATOM 647 C C . LEU A 1 87 ? -3.753 -9.090 22.007 1.00 52.78 87 LEU A C 1
ATOM 649 O O . LEU A 1 87 ? -4.336 -9.115 20.927 1.00 52.78 87 LEU A O 1
ATOM 653 N N . LEU A 1 88 ? -3.832 -10.103 22.877 1.00 51.59 88 LEU A N 1
ATOM 654 C CA . LEU A 1 88 ? -4.562 -11.360 22.642 1.00 51.59 88 LEU A CA 1
ATOM 655 C C . LEU A 1 88 ? -6.016 -11.376 23.157 1.00 51.59 88 LEU A C 1
ATOM 657 O O . LEU A 1 88 ? -6.721 -12.366 22.978 1.00 51.59 88 LEU A O 1
ATOM 661 N N . ALA A 1 89 ? -6.498 -10.305 23.794 1.00 53.34 89 ALA A N 1
ATOM 662 C CA . ALA A 1 89 ? -7.892 -10.227 24.227 1.00 53.34 89 ALA A CA 1
ATOM 663 C C . ALA A 1 89 ? -8.801 -9.861 23.037 1.00 53.34 89 ALA A C 1
ATOM 665 O O . ALA A 1 89 ? -8.702 -8.769 22.468 1.00 53.34 89 ALA A O 1
ATOM 666 N N . THR A 1 90 ? -9.709 -10.779 22.701 1.00 54.03 90 THR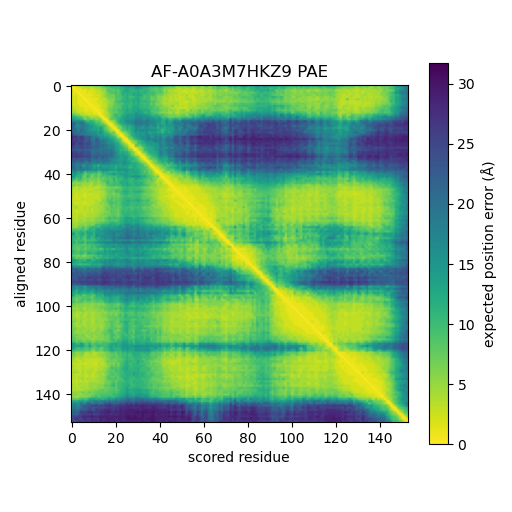 A N 1
ATOM 667 C CA . THR A 1 90 ? -10.591 -10.805 21.515 1.00 54.03 90 THR A CA 1
ATOM 668 C C . THR A 1 90 ? -11.687 -9.734 21.485 1.00 54.03 90 THR A C 1
ATOM 670 O O . THR A 1 90 ? -12.409 -9.618 20.500 1.00 54.03 90 THR A O 1
ATOM 673 N N . ASN A 1 91 ? -11.817 -8.922 22.536 1.00 54.81 91 ASN A N 1
ATOM 674 C CA . ASN A 1 91 ? -12.992 -8.076 22.763 1.00 54.81 91 ASN A CA 1
ATOM 675 C C . ASN A 1 91 ? -12.870 -6.633 22.217 1.00 54.81 91 ASN A C 1
ATOM 677 O O . ASN A 1 91 ? -13.632 -5.757 22.612 1.00 54.81 91 ASN A O 1
ATOM 681 N N . ASN A 1 92 ? -11.901 -6.335 21.339 1.00 61.16 92 ASN A N 1
ATOM 682 C CA . ASN A 1 92 ? -11.787 -4.999 20.738 1.00 61.16 92 ASN A CA 1
ATOM 683 C C . ASN A 1 92 ? -11.458 -5.046 19.236 1.00 61.16 92 ASN A C 1
ATOM 685 O O . ASN A 1 92 ? -10.321 -5.295 18.826 1.00 61.16 92 ASN A O 1
ATOM 689 N N . VAL A 1 93 ? -12.474 -4.763 18.417 1.00 62.06 93 VAL A N 1
ATOM 690 C CA . VAL A 1 93 ? -12.446 -4.861 16.947 1.00 62.06 93 VAL A CA 1
ATOM 691 C C . VAL A 1 93 ? -11.4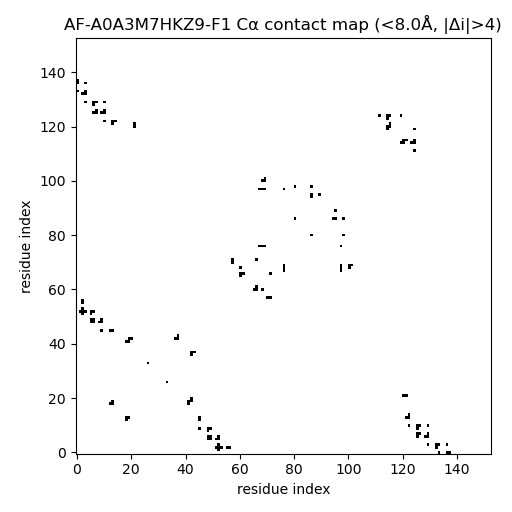48 -3.879 16.317 1.00 62.06 93 VAL A C 1
ATOM 693 O O . VAL A 1 93 ? -10.756 -4.229 15.362 1.00 62.06 93 VAL A O 1
ATOM 696 N N . LYS A 1 94 ? -11.317 -2.667 16.878 1.00 62.53 94 LYS A N 1
ATOM 697 C CA . LYS A 1 94 ? -10.386 -1.632 16.385 1.00 62.53 94 LYS A CA 1
ATOM 698 C C . LYS A 1 94 ? -8.923 -2.053 16.560 1.00 62.53 94 LYS A C 1
ATOM 700 O O . LYS A 1 94 ? -8.120 -1.981 15.633 1.00 62.53 94 LYS A O 1
ATOM 705 N N . ARG A 1 95 ? -8.607 -2.625 17.724 1.00 61.62 95 ARG A N 1
ATOM 706 C CA . ARG A 1 95 ? -7.262 -3.117 18.035 1.00 61.62 95 ARG A CA 1
ATOM 707 C C . ARG A 1 95 ? -6.882 -4.362 17.236 1.00 61.62 95 ARG A C 1
ATOM 709 O O . ARG A 1 95 ? -5.765 -4.429 16.728 1.00 61.62 95 ARG A O 1
ATOM 716 N N . ASN A 1 96 ? -7.800 -5.320 17.089 1.00 68.00 96 ASN A N 1
ATOM 717 C CA . ASN A 1 96 ? -7.537 -6.518 16.290 1.00 68.00 96 ASN A CA 1
ATOM 718 C C . ASN A 1 96 ? -7.259 -6.151 14.822 1.00 68.00 96 ASN A C 1
ATOM 720 O O . ASN A 1 96 ? -6.342 -6.687 14.209 1.00 68.00 96 ASN A O 1
ATOM 724 N N . ARG A 1 97 ? -7.969 -5.150 14.280 1.00 71.25 97 ARG A N 1
ATOM 725 C CA . ARG A 1 97 ? -7.704 -4.618 12.937 1.00 71.25 97 ARG A CA 1
ATOM 726 C C . ARG A 1 97 ? -6.304 -4.013 12.811 1.00 71.25 97 ARG A C 1
ATOM 728 O O . ARG A 1 97 ? -5.661 -4.224 11.786 1.00 71.25 97 ARG A O 1
ATOM 735 N N . ARG A 1 98 ? -5.807 -3.305 13.829 1.00 74.06 98 ARG A N 1
ATOM 736 C CA . ARG A 1 98 ? -4.449 -2.734 13.833 1.00 74.06 98 ARG A CA 1
ATOM 737 C C . ARG A 1 98 ? -3.370 -3.813 13.839 1.00 74.06 98 ARG A C 1
ATOM 739 O O . ARG A 1 98 ? -2.494 -3.791 12.978 1.00 74.06 98 ARG A O 1
ATOM 746 N N . ALA A 1 99 ? -3.471 -4.771 14.760 1.00 74.31 99 ALA A N 1
ATOM 747 C CA . ALA A 1 99 ? -2.537 -5.890 14.852 1.00 74.31 99 ALA A CA 1
ATOM 748 C C . ALA A 1 99 ? -2.522 -6.705 13.548 1.00 74.31 99 ALA A C 1
ATOM 750 O O . ALA A 1 99 ? -1.463 -6.936 12.968 1.00 74.31 99 ALA A O 1
ATOM 751 N N . LEU A 1 100 ? -3.708 -7.041 13.028 1.00 78.00 100 LEU A N 1
ATOM 752 C CA . LEU A 1 100 ? -3.857 -7.757 11.765 1.00 78.00 100 LEU A CA 1
ATOM 753 C C . LEU A 1 100 ? -3.263 -6.972 10.587 1.00 78.00 100 LEU A C 1
ATOM 755 O O . LEU A 1 100 ? -2.593 -7.558 9.744 1.00 78.00 100 LEU A O 1
ATOM 759 N N . SER A 1 101 ? -3.452 -5.649 10.540 1.00 78.94 101 SER A N 1
ATOM 760 C CA . SER A 1 101 ? -2.898 -4.803 9.473 1.00 78.94 101 SER A CA 1
ATOM 761 C C . SER A 1 101 ? -1.370 -4.798 9.468 1.00 78.94 101 SER A C 1
ATOM 763 O O . SER A 1 101 ? -0.771 -4.842 8.398 1.00 78.94 101 SER A O 1
ATOM 765 N N . VAL A 1 102 ? -0.732 -4.773 10.643 1.00 82.00 102 VAL A N 1
ATOM 766 C CA . VAL A 1 102 ? 0.734 -4.846 10.763 1.00 82.00 102 VAL A CA 1
ATOM 767 C C . VAL A 1 102 ? 1.249 -6.214 10.311 1.00 82.00 102 VAL A C 1
ATOM 769 O O . VAL A 1 102 ? 2.205 -6.284 9.541 1.00 82.00 102 VAL A O 1
ATOM 772 N N . VAL A 1 103 ? 0.587 -7.297 10.727 1.00 84.31 103 VAL A N 1
ATOM 773 C CA . VAL A 1 103 ? 0.961 -8.666 10.338 1.00 84.31 103 VAL A CA 1
ATOM 774 C C . VAL A 1 103 ? 0.797 -8.881 8.831 1.00 84.31 103 VAL A C 1
ATOM 776 O O . VAL A 1 103 ? 1.714 -9.379 8.183 1.00 84.31 103 VAL A O 1
ATOM 779 N N . LEU A 1 104 ? -0.329 -8.456 8.249 1.00 85.25 104 LEU A N 1
ATOM 780 C CA . LEU A 1 104 ? -0.570 -8.554 6.806 1.00 85.25 104 LEU A CA 1
ATOM 781 C C . LEU A 1 104 ? 0.434 -7.721 5.999 1.00 85.25 104 LEU A C 1
ATOM 783 O O . LEU A 1 104 ? 0.885 -8.171 4.949 1.00 85.25 104 LEU A O 1
ATOM 787 N N . LEU A 1 105 ? 0.815 -6.536 6.491 1.00 85.75 105 LEU A N 1
ATOM 788 C CA . LEU A 1 105 ? 1.833 -5.698 5.854 1.00 85.75 105 LEU A CA 1
ATOM 789 C C . LEU A 1 105 ? 3.205 -6.383 5.863 1.00 85.75 105 LEU A C 1
ATOM 791 O O . LEU A 1 105 ? 3.883 -6.393 4.838 1.00 85.75 105 LEU A O 1
ATOM 795 N N . LEU A 1 106 ? 3.591 -7.001 6.982 1.00 86.50 106 LEU A N 1
ATOM 796 C CA . LEU A 1 106 ? 4.851 -7.736 7.102 1.00 86.50 106 LEU A CA 1
ATOM 797 C C . LEU A 1 106 ? 4.884 -8.957 6.173 1.00 86.50 106 LEU A C 1
ATOM 799 O O . LEU A 1 106 ? 5.850 -9.140 5.435 1.00 86.50 106 LEU A O 1
ATOM 803 N N . ILE A 1 107 ? 3.816 -9.758 6.157 1.00 89.75 107 ILE A N 1
ATOM 804 C CA . ILE A 1 107 ? 3.704 -10.923 5.267 1.00 89.75 107 ILE A CA 1
ATOM 805 C C . ILE A 1 107 ? 3.743 -10.480 3.801 1.00 89.75 107 ILE A C 1
ATOM 807 O O . ILE A 1 107 ? 4.464 -11.075 3.003 1.00 89.75 107 ILE A O 1
ATOM 811 N N . GLY A 1 108 ? 3.019 -9.413 3.449 1.00 85.69 108 GLY A N 1
ATOM 812 C CA . GLY A 1 108 ? 3.018 -8.850 2.100 1.00 85.69 108 GLY A CA 1
ATOM 813 C C . GLY A 1 108 ? 4.400 -8.364 1.659 1.00 85.69 108 GLY A C 1
ATOM 814 O O . GLY A 1 108 ? 4.821 -8.654 0.541 1.00 85.69 108 GLY A O 1
ATOM 815 N N . ALA A 1 109 ? 5.140 -7.695 2.548 1.00 87.06 109 ALA A N 1
ATOM 816 C CA . ALA A 1 109 ? 6.503 -7.250 2.274 1.00 87.06 109 ALA A CA 1
ATOM 817 C C . ALA A 1 109 ? 7.445 -8.437 2.015 1.00 87.06 109 ALA A C 1
ATOM 819 O O . ALA A 1 109 ? 8.149 -8.447 1.006 1.00 87.06 109 ALA A O 1
ATOM 820 N N . ILE A 1 110 ? 7.401 -9.476 2.857 1.00 89.69 110 ILE A N 1
ATOM 821 C CA . ILE A 1 110 ? 8.208 -10.690 2.661 1.00 89.69 110 ILE A CA 1
ATOM 822 C C . ILE A 1 110 ? 7.830 -11.374 1.343 1.00 89.69 110 ILE A C 1
ATOM 824 O O . ILE A 1 110 ? 8.709 -11.645 0.527 1.00 89.69 110 ILE A O 1
ATOM 828 N N . ALA A 1 111 ? 6.538 -11.598 1.092 1.00 88.19 111 ALA A N 1
ATOM 829 C CA . ALA A 1 111 ? 6.061 -12.234 -0.133 1.00 88.19 111 ALA A CA 1
ATOM 830 C C . ALA A 1 111 ? 6.498 -11.464 -1.391 1.00 88.19 111 ALA A C 1
ATOM 832 O O . ALA A 1 111 ? 6.990 -12.072 -2.340 1.00 88.19 111 ALA A O 1
ATOM 833 N N . SER A 1 112 ? 6.398 -10.129 -1.380 1.00 80.75 112 SER A N 1
ATOM 834 C CA . SER A 1 112 ? 6.868 -9.293 -2.491 1.00 80.75 112 SER A CA 1
ATOM 835 C C . SER A 1 112 ? 8.381 -9.390 -2.707 1.00 80.75 112 SER A C 1
ATOM 837 O O . SER A 1 112 ? 8.819 -9.497 -3.849 1.00 80.75 112 SER A O 1
ATOM 839 N N . GLY A 1 113 ? 9.182 -9.445 -1.637 1.00 83.31 113 GLY A N 1
ATOM 840 C CA . GLY A 1 113 ? 10.637 -9.589 -1.733 1.00 83.31 113 GLY A CA 1
ATOM 841 C C . GLY A 1 113 ? 11.071 -10.930 -2.330 1.00 83.31 113 GLY A C 1
ATOM 842 O O . GLY A 1 113 ? 12.012 -10.983 -3.121 1.00 83.31 113 GLY A O 1
ATOM 843 N N . TRP A 1 114 ? 10.355 -12.009 -2.008 1.00 83.94 114 TRP A N 1
ATOM 844 C CA . TRP A 1 114 ? 10.559 -13.313 -2.644 1.00 83.94 114 TRP A CA 1
ATOM 845 C C . TRP A 1 114 ? 10.123 -13.309 -4.109 1.00 83.94 114 TRP A C 1
ATOM 847 O O . TRP A 1 114 ? 10.816 -13.867 -4.957 1.00 83.94 114 TRP A O 1
ATOM 857 N N . LEU A 1 115 ? 9.018 -12.635 -4.430 1.00 80.31 115 LEU A N 1
ATOM 858 C CA . LEU A 1 115 ? 8.527 -12.530 -5.801 1.00 80.31 115 LEU A CA 1
ATOM 859 C C . LEU A 1 115 ? 9.491 -11.736 -6.700 1.00 80.31 115 LEU A C 1
ATOM 861 O O . LEU A 1 115 ? 9.709 -12.129 -7.840 1.00 80.31 115 LEU A O 1
ATOM 865 N N . MET A 1 116 ? 10.173 -10.716 -6.161 1.00 74.38 116 MET A N 1
ATOM 866 C CA . MET A 1 116 ? 11.251 -9.992 -6.862 1.00 74.38 116 MET A CA 1
ATOM 867 C C . MET A 1 116 ? 12.455 -10.878 -7.210 1.00 74.38 116 MET A C 1
ATOM 869 O O . MET A 1 116 ? 13.264 -10.507 -8.057 1.00 74.38 116 MET A O 1
ATOM 873 N N . ARG A 1 117 ? 12.625 -12.021 -6.535 1.00 70.75 117 ARG A N 1
ATOM 874 C CA . ARG A 1 117 ? 13.703 -12.980 -6.817 1.00 70.75 117 ARG A CA 1
ATOM 875 C C . ARG A 1 117 ? 13.333 -13.967 -7.932 1.00 70.75 117 ARG A C 1
ATOM 877 O O . ARG A 1 117 ? 14.229 -14.634 -8.441 1.00 70.75 117 ARG A O 1
ATOM 884 N N . SER A 1 118 ? 12.050 -14.072 -8.279 1.00 72.69 118 SER A N 1
ATOM 885 C CA . SER A 1 118 ? 11.533 -14.968 -9.317 1.00 72.69 118 SER A CA 1
ATOM 886 C C . SER A 1 118 ? 11.692 -14.368 -10.721 1.00 72.69 118 SER A C 1
ATOM 888 O O . SER A 1 118 ? 11.805 -13.153 -10.871 1.00 72.69 118 SER A O 1
ATOM 890 N N . GLU A 1 119 ? 11.653 -15.215 -11.754 1.00 63.22 119 GLU A N 1
ATOM 891 C CA . GLU A 1 119 ? 11.774 -14.830 -13.173 1.00 63.22 119 GLU A CA 1
ATOM 892 C C . GLU A 1 119 ? 10.696 -13.827 -13.622 1.00 63.22 119 GLU A C 1
ATOM 894 O O . GLU A 1 119 ? 10.913 -13.069 -14.559 1.00 63.22 119 GLU A O 1
ATOM 899 N N . GLY A 1 120 ? 9.561 -13.763 -12.913 1.00 63.03 120 GLY A N 1
ATOM 900 C CA . GLY A 1 120 ? 8.490 -12.793 -13.167 1.00 63.03 120 GLY A CA 1
ATOM 901 C C . GLY A 1 120 ? 8.769 -11.355 -12.700 1.00 63.03 120 GLY A C 1
ATOM 902 O O . GLY A 1 120 ? 7.968 -10.469 -13.003 1.00 63.03 120 GLY A O 1
ATOM 903 N N . GLY A 1 121 ? 9.860 -11.113 -11.963 1.00 71.38 121 GLY A N 1
ATOM 904 C CA . GLY A 1 121 ? 10.391 -9.779 -11.659 1.00 71.38 121 GLY A CA 1
ATOM 905 C C . GLY A 1 121 ? 9.369 -8.734 -11.183 1.00 71.38 121 GLY A C 1
ATOM 906 O O . GLY A 1 121 ? 8.455 -9.020 -10.407 1.00 71.38 121 GLY A O 1
ATOM 907 N N . LEU A 1 122 ? 9.544 -7.487 -11.636 1.00 73.62 122 LEU A N 1
ATOM 908 C CA . LEU A 1 122 ? 8.692 -6.344 -11.284 1.00 73.62 122 LEU A CA 1
ATOM 909 C C . LEU A 1 122 ? 7.291 -6.434 -11.906 1.00 73.62 122 LEU A C 1
ATOM 911 O O . LEU A 1 122 ? 6.311 -6.023 -11.287 1.00 73.62 122 LEU A O 1
ATOM 915 N N . GLU A 1 123 ? 7.186 -6.972 -13.119 1.00 77.81 123 GLU A N 1
ATOM 916 C CA . GLU A 1 123 ? 5.934 -7.041 -13.880 1.00 77.81 123 GLU A CA 1
ATOM 917 C C . GLU A 1 123 ? 4.899 -7.922 -13.187 1.00 77.81 123 GLU A C 1
ATOM 919 O O . GLU A 1 123 ? 3.758 -7.501 -12.981 1.00 77.81 123 GLU A O 1
ATOM 924 N N . SER A 1 124 ? 5.317 -9.108 -12.737 1.00 78.62 124 SER A N 1
ATOM 925 C CA . SER A 1 124 ? 4.461 -10.027 -11.985 1.00 78.62 124 SER A CA 1
ATOM 926 C C . SER A 1 124 ? 3.945 -9.383 -10.695 1.00 78.62 124 SER A C 1
ATOM 928 O O . SER A 1 124 ? 2.758 -9.469 -10.373 1.00 78.62 124 SER A O 1
ATOM 930 N N . ILE A 1 125 ? 4.804 -8.640 -9.988 1.00 83.31 125 ILE A N 1
ATOM 931 C CA . ILE A 1 125 ? 4.431 -7.932 -8.755 1.00 83.31 125 ILE A CA 1
ATOM 932 C C . ILE A 1 125 ? 3.388 -6.849 -9.034 1.00 83.31 125 ILE A C 1
ATOM 934 O O . ILE A 1 125 ? 2.414 -6.730 -8.285 1.00 83.31 125 ILE A O 1
ATOM 938 N N . LEU A 1 126 ? 3.570 -6.058 -10.094 1.00 83.94 126 LEU A N 1
ATOM 939 C CA . LEU A 1 126 ? 2.644 -4.983 -10.452 1.00 83.94 126 LEU A CA 1
ATOM 940 C C . LEU A 1 126 ? 1.275 -5.531 -10.862 1.00 83.94 126 LEU A C 1
ATOM 942 O O . LEU A 1 126 ? 0.259 -5.009 -10.401 1.00 83.94 126 LEU A O 1
ATOM 946 N N . TRP A 1 127 ? 1.232 -6.612 -11.645 1.00 83.75 127 TRP A N 1
ATOM 947 C CA . TRP A 1 127 ? -0.019 -7.263 -12.038 1.00 83.75 127 TRP A CA 1
ATOM 948 C C . TRP A 1 127 ? -0.751 -7.902 -10.856 1.00 83.75 127 TRP A C 1
ATOM 950 O O . TRP A 1 127 ? -1.957 -7.695 -10.698 1.00 83.75 127 TRP A O 1
ATOM 960 N N . ILE A 1 128 ? -0.037 -8.606 -9.973 1.00 86.94 128 ILE A N 1
ATOM 961 C CA . ILE A 1 128 ? -0.626 -9.184 -8.755 1.00 86.94 128 ILE A CA 1
ATOM 962 C C . ILE A 1 128 ? -1.149 -8.075 -7.834 1.00 86.94 128 ILE A C 1
ATOM 964 O O . ILE A 1 128 ? -2.279 -8.146 -7.347 1.00 86.94 128 ILE A O 1
ATOM 968 N N . SER A 1 129 ? -0.371 -7.008 -7.637 1.00 85.12 129 SER A N 1
ATOM 969 C CA . SER A 1 129 ? -0.771 -5.847 -6.835 1.00 85.12 129 SER A CA 1
ATOM 970 C C . SER A 1 129 ? -2.007 -5.151 -7.413 1.00 85.12 129 SER A C 1
ATOM 972 O O . SER A 1 129 ? -2.952 -4.847 -6.678 1.00 85.12 129 SER A O 1
ATOM 974 N N . ALA A 1 130 ? -2.051 -4.956 -8.734 1.00 85.56 130 ALA A N 1
ATOM 975 C CA . ALA A 1 130 ? -3.200 -4.391 -9.432 1.00 85.56 130 ALA A CA 1
ATOM 976 C C . ALA A 1 130 ? -4.448 -5.270 -9.260 1.00 85.56 130 ALA A C 1
ATOM 978 O O . ALA A 1 130 ? -5.513 -4.750 -8.916 1.00 85.56 130 ALA A O 1
ATOM 979 N N . GLY A 1 131 ? -4.306 -6.591 -9.406 1.00 86.25 131 GLY A N 1
ATOM 980 C CA . GLY A 1 131 ? -5.378 -7.562 -9.195 1.00 86.25 131 GLY A CA 1
ATOM 981 C C . GLY A 1 131 ? -5.948 -7.513 -7.776 1.00 86.25 131 GLY A C 1
ATOM 982 O O . GLY A 1 131 ? -7.160 -7.385 -7.602 1.00 86.25 131 GLY A O 1
ATOM 983 N N . ILE A 1 132 ? -5.089 -7.512 -6.752 1.00 87.44 132 ILE A N 1
ATOM 984 C CA . ILE A 1 132 ? -5.510 -7.419 -5.343 1.00 87.44 132 ILE A CA 1
ATOM 985 C C . ILE A 1 132 ? -6.229 -6.091 -5.072 1.00 87.44 132 ILE A C 1
ATOM 987 O O . ILE A 1 132 ? -7.284 -6.063 -4.426 1.00 87.44 132 ILE A O 1
ATOM 991 N N . LYS A 1 133 ? -5.691 -4.973 -5.578 1.00 87.00 133 LYS A N 1
ATOM 992 C CA . LYS A 1 133 ? -6.287 -3.639 -5.405 1.00 87.00 133 LYS A CA 1
ATOM 993 C C . LYS A 1 133 ? -7.651 -3.549 -6.095 1.00 87.00 133 LYS A C 1
ATOM 995 O O . LYS A 1 133 ? -8.575 -2.944 -5.549 1.00 87.00 133 LYS A O 1
ATOM 1000 N N . PHE A 1 134 ? -7.784 -4.157 -7.272 1.00 85.94 134 PHE A N 1
ATOM 1001 C CA . PHE A 1 134 ? -9.035 -4.219 -8.019 1.00 85.94 134 PHE A CA 1
ATOM 1002 C C . PHE A 1 134 ? -10.077 -5.082 -7.304 1.00 85.94 134 PHE A C 1
ATOM 1004 O O . PHE A 1 134 ? -11.182 -4.604 -7.057 1.00 85.94 134 PHE A O 1
ATOM 1011 N N . LEU A 1 135 ? -9.710 -6.294 -6.876 1.00 87.81 135 LEU A N 1
ATOM 1012 C CA . LEU A 1 135 ? -10.590 -7.187 -6.118 1.00 87.81 135 LEU A CA 1
ATOM 1013 C C . LEU A 1 135 ? -11.093 -6.514 -4.837 1.00 87.81 135 LEU A C 1
ATOM 1015 O O . LEU A 1 135 ? -12.281 -6.557 -4.540 1.00 87.81 135 LEU A O 1
ATOM 1019 N N . THR A 1 136 ? -10.205 -5.827 -4.115 1.00 85.38 136 THR A N 1
ATOM 1020 C CA . THR A 1 136 ? -10.575 -5.071 -2.910 1.00 85.38 136 THR A CA 1
ATOM 1021 C C . THR A 1 136 ? -11.564 -3.953 -3.241 1.00 85.38 136 THR A C 1
ATOM 1023 O O . THR A 1 136 ? -12.540 -3.761 -2.523 1.00 85.38 136 THR A O 1
ATOM 1026 N N . ALA A 1 137 ? -11.350 -3.223 -4.340 1.00 84.69 137 ALA A N 1
ATOM 1027 C CA . ALA A 1 137 ? -12.266 -2.171 -4.770 1.00 84.69 137 ALA A CA 1
ATOM 1028 C C . ALA A 1 137 ? -13.653 -2.722 -5.144 1.00 84.69 137 ALA A C 1
ATOM 1030 O O . ALA A 1 137 ? -14.653 -2.112 -4.773 1.00 84.69 137 ALA A O 1
ATOM 1031 N N . VAL A 1 138 ? -13.712 -3.866 -5.832 1.00 84.62 138 VAL A N 1
ATOM 1032 C CA . VAL A 1 138 ? -14.967 -4.557 -6.170 1.00 84.62 138 VAL A CA 1
ATOM 1033 C C . VAL A 1 138 ? -15.653 -5.077 -4.909 1.00 84.62 138 VAL A C 1
ATOM 1035 O O . VAL A 1 138 ? -16.845 -4.859 -4.735 1.00 84.62 138 VAL A O 1
ATOM 1038 N N . ALA A 1 139 ? -14.907 -5.689 -3.988 1.00 84.50 139 ALA A N 1
ATOM 1039 C CA . ALA A 1 139 ? -15.446 -6.162 -2.718 1.00 84.50 139 ALA A CA 1
ATOM 1040 C C . ALA A 1 139 ? -16.053 -5.009 -1.907 1.00 84.50 139 ALA A C 1
ATOM 1042 O O . ALA A 1 139 ? -17.192 -5.104 -1.464 1.00 84.50 139 ALA A O 1
ATOM 1043 N N . VAL A 1 140 ? -15.345 -3.883 -1.769 1.00 82.00 140 VAL A N 1
ATOM 1044 C CA . VAL A 1 140 ? -15.884 -2.696 -1.085 1.00 82.00 140 VAL A CA 1
ATOM 1045 C C . VAL A 1 140 ? -17.130 -2.176 -1.800 1.00 82.00 140 VAL A C 1
ATOM 1047 O O . VAL A 1 140 ? -18.100 -1.831 -1.134 1.00 82.00 140 VAL A O 1
ATOM 1050 N N . PHE A 1 141 ? -17.146 -2.161 -3.133 1.00 81.81 141 PHE A N 1
ATOM 1051 C CA . PHE A 1 141 ? -18.311 -1.725 -3.901 1.00 81.81 141 PHE A CA 1
ATOM 1052 C C . PHE A 1 141 ? -19.535 -2.635 -3.699 1.00 81.81 141 PHE A C 1
ATOM 1054 O O . PHE A 1 141 ? -20.642 -2.134 -3.545 1.00 81.81 141 PHE A O 1
ATOM 1061 N N . CYS A 1 142 ? -19.348 -3.957 -3.655 1.00 82.25 142 CYS A N 1
ATOM 1062 C CA . CYS A 1 142 ? -20.440 -4.914 -3.469 1.00 82.25 142 CYS A CA 1
ATOM 1063 C C . CYS A 1 142 ? -20.930 -5.017 -2.015 1.00 82.25 142 CYS A C 1
ATOM 1065 O O . CYS A 1 142 ? -22.116 -5.246 -1.797 1.00 82.25 142 CYS A O 1
ATOM 1067 N N . PHE A 1 143 ? -20.037 -4.885 -1.027 1.00 76.50 143 PHE A N 1
ATOM 1068 C CA . PHE A 1 143 ? -20.359 -5.109 0.389 1.00 76.50 143 PHE A CA 1
ATOM 1069 C C . PHE A 1 143 ? -20.674 -3.837 1.182 1.00 76.50 143 PHE A C 1
ATOM 1071 O O . PHE A 1 143 ? -21.212 -3.946 2.283 1.00 76.50 143 PHE A O 1
ATOM 1078 N N . THR A 1 144 ? -20.359 -2.640 0.677 1.00 71.56 144 THR A N 1
ATOM 1079 C CA . THR A 1 144 ? -20.706 -1.399 1.388 1.00 71.56 144 THR A CA 1
ATOM 1080 C C . THR A 1 144 ? -22.151 -1.017 1.059 1.00 71.56 144 THR A C 1
ATOM 1082 O O . THR A 1 144 ? -22.430 -0.687 -0.094 1.00 71.56 144 THR A O 1
ATOM 1085 N N . PRO A 1 145 ? -23.090 -1.039 2.026 1.00 55.28 145 PRO A N 1
ATOM 1086 C CA . PRO A 1 145 ? -24.437 -0.540 1.787 1.00 55.28 145 PRO A CA 1
ATOM 1087 C C . PRO A 1 145 ? -24.371 0.958 1.468 1.00 55.28 145 PRO A C 1
ATOM 1089 O O . PRO A 1 145 ? -23.642 1.701 2.127 1.00 55.28 145 PRO A O 1
ATOM 1092 N N . ALA A 1 146 ? -25.121 1.398 0.454 1.00 53.50 146 ALA A N 1
ATOM 1093 C CA . ALA A 1 146 ? -25.248 2.810 0.115 1.00 53.50 146 ALA A CA 1
ATOM 1094 C C . ALA A 1 146 ? -25.706 3.582 1.360 1.00 53.50 146 ALA A C 1
ATOM 1096 O O . ALA A 1 146 ? -26.815 3.368 1.857 1.00 53.50 146 ALA A O 1
ATOM 1097 N N . ILE A 1 147 ? -24.828 4.440 1.884 1.00 57.06 147 ILE A N 1
ATOM 1098 C CA . ILE A 1 147 ? -25.157 5.364 2.965 1.00 57.06 147 ILE A CA 1
ATOM 1099 C C . ILE A 1 147 ? -26.294 6.236 2.432 1.00 57.06 147 ILE A C 1
ATOM 1101 O O . ILE A 1 147 ? -26.108 7.014 1.501 1.00 57.06 147 ILE A O 1
ATOM 1105 N N . LYS A 1 148 ? -27.503 6.043 2.969 1.00 48.25 148 LYS A N 1
ATOM 1106 C CA . LYS A 1 148 ? -28.571 7.026 2.821 1.00 48.25 148 LYS A CA 1
ATOM 1107 C C . LYS A 1 148 ? -28.153 8.207 3.681 1.00 48.25 148 LYS A C 1
ATOM 1109 O O . LYS A 1 148 ? -28.159 8.094 4.903 1.00 48.25 148 LYS A O 1
ATOM 1114 N N . ASP A 1 149 ? -27.752 9.293 3.038 1.00 53.94 149 ASP A N 1
ATOM 1115 C CA . ASP A 1 149 ? -27.546 10.570 3.705 1.00 53.94 149 ASP A CA 1
ATOM 1116 C C . ASP A 1 149 ? -28.886 11.008 4.315 1.00 53.94 149 ASP A C 1
ATOM 1118 O O . ASP A 1 149 ? -29.771 11.518 3.624 1.00 53.94 149 ASP A O 1
ATOM 1122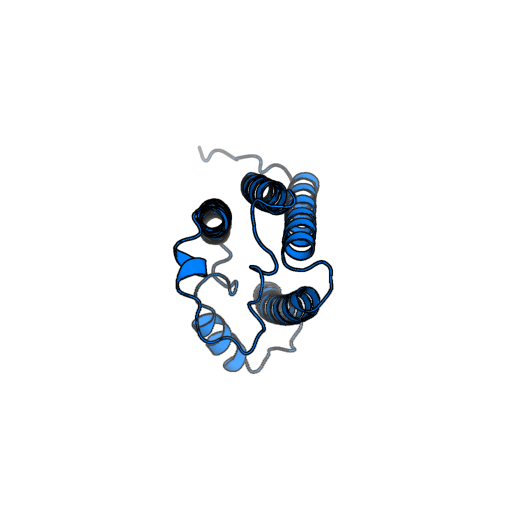 N N . GLU A 1 150 ? -29.080 10.768 5.613 1.00 50.62 150 GLU A N 1
ATOM 1123 C CA . GLU A 1 150 ? -30.090 11.502 6.366 1.00 50.62 150 GLU A CA 1
ATOM 1124 C C . GLU A 1 150 ? -29.577 12.933 6.520 1.00 50.62 150 GLU A C 1
ATOM 1126 O O . GLU A 1 150 ? -28.726 13.233 7.355 1.00 50.62 150 GLU A O 1
ATOM 1131 N N . ILE A 1 151 ? -30.074 13.801 5.640 1.00 52.28 151 ILE A N 1
ATOM 1132 C CA . ILE A 1 151 ? -29.897 15.250 5.688 1.00 52.28 151 ILE A CA 1
ATOM 1133 C C . ILE A 1 151 ? -30.383 15.726 7.070 1.00 52.28 151 ILE A C 1
ATOM 1135 O O . ILE A 1 151 ? -31.580 15.588 7.351 1.00 52.28 151 ILE A O 1
ATOM 1139 N N . PRO A 1 152 ? -29.514 16.273 7.942 1.00 56.50 152 PRO A N 1
ATOM 1140 C CA . PRO A 1 152 ? -29.981 16.896 9.170 1.00 56.50 152 PRO A CA 1
ATOM 1141 C C . PRO A 1 152 ? -30.812 18.132 8.795 1.00 56.50 152 PRO A C 1
ATOM 1143 O O . PRO A 1 152 ? -30.334 19.006 8.069 1.00 56.50 152 PRO A O 1
ATOM 1146 N N . LYS A 1 153 ? -32.077 18.141 9.228 1.00 49.12 153 LYS A N 1
ATOM 1147 C CA . LYS A 1 153 ? -32.987 19.291 9.124 1.00 49.12 153 LYS A CA 1
ATOM 1148 C C . LYS A 1 153 ? -32.559 20.424 10.045 1.00 49.12 153 LYS A C 1
ATOM 1150 O O . LYS A 1 153 ? -32.077 20.108 11.156 1.00 49.12 153 LYS A O 1
#

Organism: Hortaea werneckii (NCBI:txid91943)

Solvent-accessible surface area (backbone atoms only — not comparable to full-atom values): 8945 Å² to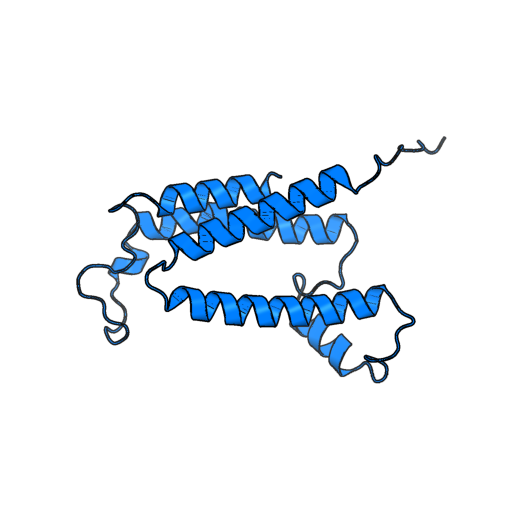tal; per-residue (Å²): 98,72,49,26,51,31,34,44,51,40,24,60,59,44,62,49,94,78,53,41,67,93,62,52,90,87,64,51,100,80,56,82,77,66,73,60,64,74,68,33,62,53,57,54,62,45,49,60,38,52,50,52,30,52,51,51,50,49,52,49,34,54,75,73,66,50,65,68,39,56,84,54,56,48,64,62,43,48,52,59,52,74,71,40,93,57,79,85,59,88,90,43,72,72,59,52,52,34,57,50,50,52,53,51,50,52,51,49,52,53,52,50,58,56,44,55,74,40,96,56,29,70,44,49,52,33,47,52,51,21,50,54,46,38,53,51,38,50,50,50,64,74,69,52,76,82,79,76,81,78,74,85,128

Foldseek 3Di:
DLLLVLLVVLLVLVPDDPLDPLPDPPDDPPDPDDVVCVVSPSNVVSVVSNVVSLVVVLVVCVVVVVCLACSNPVPVNVVVCVPDPPLPPPPDPSSVVSVVNVVVVVVLVVVVVVVCVDPCHPSVVSVVVSVVVVVVVVCCVVPPPPPPPPDDD

Sequence (153 aa):
MIQALFLILAAALATPDGLIPQNPGGTSRDTPNPPEVIENMKIVSLIPPLAFQSGIQIATSRLLGFNELPINVITSTYCDLMGDFKLLATNNVKRNRRALSVVLLLIGAIASGWLMRSEGGLESILWISAGIKFLTAVAVFCFTPAIKDEIPK

Secondary structure (DSSP, 8-state):
-HHHHHHHHHHHHHSSTTTS-SS-TT--TTS---THHHH-HHHHTTHHHHHHHHHHHHHHHHHTT-TTSTTS-HHHHHHHHHT-TTTT-TT-HHHHHHHHHHHHHHHHHHHHHHHTTSTTHHHHHHHHHHHHHHHHHHHHHHHS---------

Mean predicted aligned error: 11.58 Å